Protein AF-A0AAD6HZ28-F1 (afdb_monomer_lite)

pLDDT: mean 77.99, std 14.93, range [34.12, 95.69]

Sequence (157 aa):
MDLLEQAVGRDGRVLALKASTPAREWACSLNASRSLVHASLIARYLERMNISAEPAIHVPRALFSAAMIYLCVAQYAPNKVINMEAFASPELKLLGEGAAYGACFPEHAQSSEDSMVTDIDQLYGMVDLLQRGGRWGISQAFAGVLSSALEEGKGGI

Organism: Penicillium canescens (NCBI:txid5083)

Foldseek 3Di:
DVLLCQLLAVPHDVSVVVSLVVLLVCLQDLVLLLLQLQLLVLLLVLVPDDLPDQDPLVSLVSLLSSLSSLLSNCLRPQQHDRDPVSCVDPVNVVVPSPVSVCSSPVPPPPDPDRPRPRPVVSSVSSLVSLVSNVVNPCSVVSSVSSVVSVVVSVVPD

Radius of gyration: 15.64 Å; chains: 1; bounding box: 41×38×38 Å

Secondary structure (DSSP, 8-state):
-HHHHHHHTTT-HHHHHHHHHHHHHHHHSHHHHHHHHHHHHHHHHHHTS-TT----THHHHHHHHHHHHHHHHHHH-TT----GGGGG-HHHHTT-TTTHHHHH-SSTTS-TT------HHHHHHHHHHHHHTTTSTHHHHHHHHHHHHHHHHHTT-

Structure (mmCIF, N/CA/C/O backbone):
data_AF-A0AAD6HZ28-F1
#
_entry.id   AF-A0AAD6HZ28-F1
#
loop_
_atom_site.group_PDB
_atom_site.id
_atom_site.type_symbol
_atom_site.label_atom_id
_atom_site.label_alt_id
_atom_site.label_comp_id
_atom_site.label_asym_id
_atom_site.label_entity_id
_atom_site.label_seq_id
_atom_site.pdbx_PDB_ins_code
_atom_site.Cartn_x
_atom_site.Cartn_y
_atom_site.Cartn_z
_atom_site.occupancy
_atom_site.B_iso_or_equiv
_atom_site.auth_seq_id
_atom_site.auth_comp_id
_atom_site.auth_asym_id
_atom_site.auth_atom_id
_atom_site.pdbx_PDB_model_num
ATOM 1 N N . MET A 1 1 ? -3.037 2.209 -8.232 1.00 87.12 1 MET A N 1
ATOM 2 C CA . MET A 1 1 ? -3.401 0.869 -7.734 1.00 87.12 1 MET A CA 1
ATOM 3 C C . MET A 1 1 ? -3.330 -0.150 -8.852 1.00 87.12 1 MET A C 1
ATOM 5 O O . MET A 1 1 ? -2.536 -1.061 -8.715 1.00 87.12 1 MET A O 1
ATOM 9 N N . ASP A 1 2 ? -4.001 0.068 -9.983 1.00 92.25 2 ASP A N 1
ATOM 10 C CA . ASP A 1 2 ? -4.018 -0.868 -11.125 1.00 92.25 2 ASP A CA 1
ATOM 11 C C . ASP A 1 2 ? -2.628 -1.350 -11.570 1.00 92.25 2 ASP A C 1
ATOM 13 O O . ASP A 1 2 ? -2.410 -2.546 -11.728 1.00 92.25 2 ASP A O 1
ATOM 17 N N . LEU A 1 3 ? -1.654 -0.436 -11.681 1.00 92.44 3 LEU A N 1
ATOM 18 C CA . LEU A 1 3 ? -0.261 -0.780 -11.995 1.00 92.44 3 LEU A CA 1
ATOM 19 C C . LEU A 1 3 ? 0.339 -1.796 -11.007 1.00 92.44 3 LEU A C 1
ATOM 21 O O . LEU A 1 3 ? 1.035 -2.717 -11.419 1.00 92.44 3 LEU A O 1
ATOM 25 N N . LEU A 1 4 ? 0.082 -1.610 -9.712 1.00 91.50 4 LEU A N 1
ATOM 26 C CA . LEU A 1 4 ? 0.627 -2.434 -8.632 1.00 91.50 4 LEU A CA 1
ATOM 27 C C . LEU A 1 4 ? -0.039 -3.807 -8.602 1.00 91.50 4 LEU A C 1
ATOM 29 O O . LEU A 1 4 ? 0.637 -4.824 -8.527 1.00 91.50 4 LEU A O 1
ATOM 33 N N . GLU A 1 5 ? -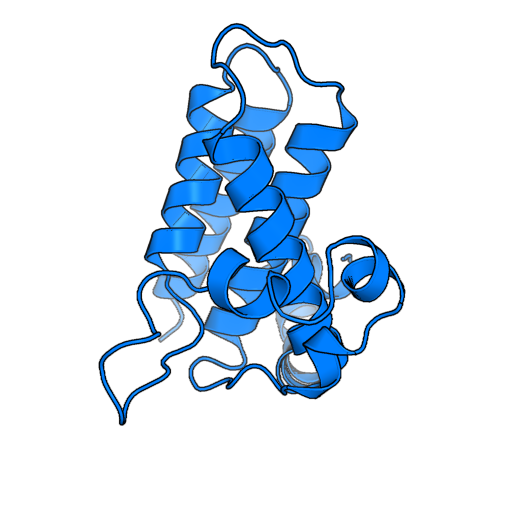1.364 -3.839 -8.732 1.00 90.88 5 GLU A N 1
ATOM 34 C CA . GLU A 1 5 ? -2.121 -5.088 -8.820 1.00 90.88 5 GLU A CA 1
ATOM 35 C C . GLU A 1 5 ? -1.711 -5.906 -10.050 1.00 90.88 5 GLU A C 1
ATOM 37 O O . GLU A 1 5 ? -1.513 -7.118 -9.960 1.00 90.88 5 GLU A O 1
ATOM 42 N N . GLN A 1 6 ? -1.515 -5.241 -11.193 1.00 92.19 6 GLN A N 1
ATOM 43 C CA . GLN A 1 6 ? -1.018 -5.886 -12.401 1.00 92.19 6 GLN A CA 1
ATOM 44 C C . GLN A 1 6 ? 0.407 -6.420 -12.200 1.00 92.19 6 GLN A C 1
ATOM 46 O O . GLN A 1 6 ? 0.676 -7.558 -12.574 1.00 92.19 6 GLN A O 1
ATOM 51 N N . ALA A 1 7 ? 1.302 -5.639 -11.584 1.00 90.25 7 ALA A N 1
ATOM 5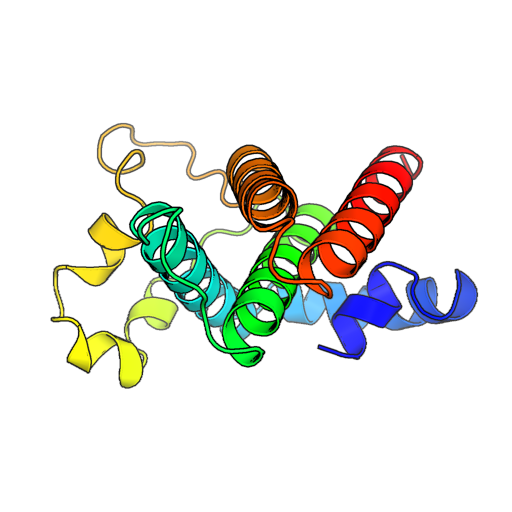2 C CA . ALA A 1 7 ? 2.685 -6.039 -11.303 1.00 90.25 7 ALA A CA 1
ATOM 53 C C . ALA A 1 7 ? 2.791 -7.237 -10.348 1.00 90.25 7 ALA A C 1
ATOM 55 O O . ALA A 1 7 ? 3.751 -7.998 -10.435 1.00 90.25 7 ALA A O 1
ATOM 56 N N . VAL A 1 8 ? 1.803 -7.414 -9.472 1.00 86.62 8 VAL A N 1
ATOM 57 C CA . VAL A 1 8 ? 1.709 -8.539 -8.533 1.00 86.62 8 VAL A CA 1
ATOM 58 C C . VAL A 1 8 ? 1.061 -9.780 -9.161 1.00 86.62 8 VAL A C 1
ATOM 60 O O . VAL A 1 8 ? 1.174 -10.862 -8.603 1.00 86.62 8 VAL A O 1
ATOM 63 N N . GLY A 1 9 ? 0.446 -9.665 -10.344 1.00 86.38 9 GLY A N 1
ATOM 64 C CA . GLY A 1 9 ? -0.044 -10.827 -11.096 1.00 86.38 9 GLY A CA 1
ATOM 65 C C . GLY A 1 9 ? -1.546 -10.874 -11.358 1.00 86.38 9 GLY A C 1
ATOM 66 O O . GLY A 1 9 ? -1.999 -11.842 -11.967 1.00 86.38 9 GLY A O 1
ATOM 67 N N . ARG A 1 10 ? -2.320 -9.838 -10.992 1.00 88.56 10 ARG A N 1
ATOM 68 C CA . ARG A 1 10 ? -3.791 -9.814 -11.158 1.00 88.56 10 ARG A CA 1
ATOM 69 C C . ARG A 1 10 ? -4.254 -10.199 -12.567 1.00 88.56 10 ARG A C 1
ATOM 71 O O . ARG A 1 10 ? -5.212 -10.950 -12.715 1.00 88.56 10 ARG A O 1
ATOM 78 N N . ASP A 1 11 ? -3.566 -9.700 -13.592 1.00 90.06 11 ASP A N 1
ATOM 79 C CA . ASP A 1 11 ? -3.918 -9.923 -15.002 1.00 90.06 11 ASP A CA 1
ATOM 80 C C . ASP A 1 11 ? -3.033 -10.991 -15.681 1.00 90.06 11 ASP A C 1
ATOM 82 O O . ASP A 1 11 ? -2.939 -11.074 -16.909 1.00 90.06 11 ASP A O 1
ATOM 86 N N . GLY A 1 12 ? -2.351 -11.813 -14.880 1.00 88.62 12 GLY A N 1
ATOM 87 C CA . GLY A 1 12 ? -1.470 -12.882 -15.333 1.00 88.62 12 GLY A CA 1
ATOM 88 C C . GLY A 1 12 ? -0.030 -12.449 -15.631 1.00 88.62 12 GLY A C 1
ATOM 89 O O . GLY A 1 12 ? 0.315 -11.270 -15.759 1.00 88.62 12 GLY A O 1
ATOM 90 N N . ARG A 1 13 ? 0.846 -13.452 -15.780 1.00 88.25 13 ARG A N 1
ATOM 91 C CA . ARG A 1 13 ? 2.311 -13.285 -15.817 1.00 88.25 13 ARG A CA 1
ATOM 92 C C . ARG A 1 13 ? 2.818 -12.345 -16.914 1.00 88.25 13 ARG A C 1
ATOM 94 O O . ARG A 1 13 ? 3.752 -11.584 -16.685 1.00 88.25 13 ARG A O 1
ATOM 101 N N . VAL A 1 14 ? 2.223 -12.380 -18.107 1.00 90.62 14 VAL A N 1
ATOM 102 C CA . VAL A 1 14 ? 2.659 -11.536 -19.238 1.00 90.62 14 VAL A CA 1
ATOM 103 C C . VAL A 1 14 ? 2.463 -10.053 -18.924 1.00 90.62 14 VAL A C 1
ATOM 105 O O . VAL A 1 14 ? 3.334 -9.235 -19.220 1.00 90.62 14 VAL A O 1
ATOM 108 N N . LEU A 1 15 ? 1.327 -9.702 -18.322 1.00 90.44 15 LEU A N 1
ATOM 109 C CA . LEU A 1 15 ? 1.018 -8.325 -17.952 1.00 90.44 15 LEU A CA 1
ATOM 110 C C . LEU A 1 15 ? 1.789 -7.889 -16.703 1.00 90.44 15 LEU A C 1
ATOM 112 O O . LEU A 1 15 ? 2.231 -6.740 -16.661 1.00 90.44 15 LEU A O 1
ATOM 116 N N . ALA A 1 16 ? 2.046 -8.803 -15.766 1.00 89.50 16 ALA A N 1
ATOM 117 C CA . ALA A 1 16 ? 2.922 -8.557 -14.622 1.00 89.50 16 ALA A CA 1
ATOM 118 C C . ALA A 1 16 ? 4.355 -8.214 -15.049 1.00 89.50 16 ALA A C 1
ATOM 120 O O . ALA A 1 16 ? 4.907 -7.205 -14.617 1.00 89.50 16 ALA A O 1
ATOM 121 N N . LEU A 1 17 ? 4.932 -8.973 -15.989 1.00 90.56 17 LEU A N 1
ATOM 122 C CA . LEU A 1 17 ? 6.269 -8.688 -16.519 1.00 90.56 17 LEU A CA 1
ATOM 123 C C . LEU A 1 17 ? 6.334 -7.314 -17.196 1.00 90.56 17 LEU A C 1
ATOM 125 O O . LEU A 1 17 ? 7.292 -6.576 -16.979 1.00 90.56 17 LEU A O 1
ATOM 129 N N . LYS A 1 18 ? 5.300 -6.926 -17.952 1.00 92.94 18 LYS A N 1
ATOM 130 C CA . LYS A 1 18 ? 5.212 -5.579 -18.544 1.00 92.94 18 LYS A CA 1
ATOM 131 C C . LYS A 1 18 ? 5.078 -4.474 -17.492 1.00 92.94 18 LYS A C 1
ATOM 133 O O . LYS A 1 18 ? 5.602 -3.384 -17.695 1.00 92.94 18 LYS A O 1
ATOM 138 N N . ALA A 1 19 ? 4.383 -4.746 -16.389 1.00 92.31 19 ALA A N 1
ATOM 139 C CA . ALA A 1 19 ? 4.197 -3.803 -15.291 1.00 92.31 19 ALA A CA 1
ATOM 140 C C . ALA A 1 19 ? 5.406 -3.727 -14.339 1.00 92.31 19 ALA A C 1
ATOM 142 O O . ALA A 1 19 ? 5.515 -2.766 -13.584 1.00 92.31 19 ALA A O 1
ATOM 143 N N . SER A 1 20 ? 6.331 -4.690 -14.390 1.00 91.94 20 SER A N 1
ATOM 144 C CA . SER A 1 20 ? 7.456 -4.788 -13.449 1.00 91.94 20 SER A CA 1
ATOM 145 C C . SER A 1 20 ? 8.391 -3.571 -13.470 1.00 91.94 20 SER A C 1
ATOM 147 O O . SER A 1 20 ? 8.711 -3.022 -12.417 1.00 91.94 20 SER A O 1
ATOM 149 N N . THR A 1 21 ? 8.797 -3.099 -14.653 1.00 93.88 21 THR A N 1
ATOM 150 C CA . THR A 1 21 ? 9.648 -1.907 -14.804 1.00 93.88 21 THR A CA 1
ATOM 151 C C . THR A 1 21 ? 8.975 -0.645 -14.254 1.00 93.88 21 THR A C 1
ATOM 153 O O . THR A 1 21 ? 9.548 -0.036 -13.349 1.00 93.88 21 THR A O 1
ATOM 156 N N . PRO A 1 22 ? 7.756 -0.264 -14.691 1.00 95.50 22 PRO A N 1
ATOM 157 C CA . PRO A 1 22 ? 7.085 0.911 -14.137 1.00 95.50 22 PRO A CA 1
ATOM 158 C C . PRO A 1 22 ? 6.739 0.763 -12.646 1.00 95.50 22 PRO A C 1
ATOM 160 O O . PRO A 1 22 ? 6.784 1.748 -11.909 1.00 95.50 22 PRO A O 1
ATOM 163 N N . ALA A 1 23 ? 6.439 -0.448 -12.161 1.00 93.75 23 ALA A N 1
ATOM 164 C CA . ALA A 1 23 ? 6.229 -0.694 -10.733 1.00 93.75 23 ALA A CA 1
ATOM 165 C C . ALA A 1 23 ? 7.510 -0.474 -9.920 1.00 93.75 23 ALA A C 1
ATOM 167 O O . ALA A 1 23 ? 7.449 0.122 -8.846 1.00 93.75 23 ALA A O 1
ATOM 168 N N . ARG A 1 24 ? 8.675 -0.872 -10.445 1.00 94.38 24 ARG A N 1
ATOM 169 C CA . ARG A 1 24 ? 9.978 -0.602 -9.826 1.00 94.38 24 ARG A CA 1
ATOM 170 C C . ARG A 1 24 ? 10.324 0.880 -9.809 1.00 94.38 24 ARG A C 1
ATOM 172 O O . ARG A 1 24 ? 10.743 1.390 -8.775 1.00 94.38 24 ARG A O 1
ATOM 179 N N . GLU A 1 25 ? 10.108 1.586 -10.914 1.00 95.56 25 GLU A N 1
ATOM 180 C CA . GLU A 1 25 ? 10.301 3.041 -10.972 1.00 95.56 25 GLU A CA 1
ATOM 181 C C . GLU A 1 25 ? 9.414 3.763 -9.952 1.00 95.56 25 GLU A C 1
ATOM 183 O O . GLU A 1 25 ? 9.891 4.610 -9.190 1.00 95.56 25 GLU A O 1
ATOM 188 N N . TRP A 1 26 ? 8.136 3.377 -9.869 1.00 95.69 26 TRP A N 1
ATOM 189 C CA . TRP A 1 26 ? 7.236 3.881 -8.839 1.00 95.69 26 TRP A CA 1
ATOM 190 C C . TRP A 1 26 ? 7.744 3.539 -7.438 1.00 95.69 26 TRP A C 1
ATOM 192 O O . TRP A 1 26 ? 7.819 4.439 -6.599 1.00 95.69 26 TRP A O 1
ATOM 202 N N . ALA A 1 27 ? 8.136 2.287 -7.188 1.00 92.75 27 ALA A N 1
ATOM 203 C CA . ALA A 1 27 ? 8.597 1.823 -5.883 1.00 92.75 27 ALA A CA 1
ATOM 204 C C . ALA A 1 27 ? 9.830 2.599 -5.414 1.00 92.75 27 ALA A C 1
ATOM 206 O O . ALA A 1 27 ? 9.938 2.889 -4.229 1.00 92.75 27 ALA A O 1
ATOM 207 N N . CYS A 1 28 ? 10.708 3.043 -6.315 1.00 91.38 28 CYS A N 1
ATOM 208 C CA . CYS A 1 28 ? 11.860 3.888 -5.984 1.00 91.38 28 CYS A CA 1
ATOM 209 C C . CYS A 1 28 ? 11.518 5.384 -5.810 1.00 91.38 28 CYS A C 1
ATOM 211 O O . CYS A 1 28 ? 12.320 6.139 -5.267 1.00 91.38 28 CYS A O 1
ATOM 213 N N . SER A 1 29 ? 10.326 5.832 -6.206 1.00 93.38 29 SER A N 1
ATOM 214 C CA . SER A 1 29 ? 9.953 7.254 -6.228 1.00 93.38 29 SER A CA 1
ATOM 215 C C . SER A 1 29 ? 9.597 7.849 -4.855 1.00 93.38 29 SER A C 1
ATOM 217 O O . SER A 1 29 ? 9.289 7.140 -3.889 1.00 93.38 29 SER A O 1
ATOM 219 N N . LEU A 1 30 ? 9.539 9.186 -4.790 1.00 91.12 30 LEU A N 1
ATOM 220 C CA . LEU A 1 30 ? 8.986 9.926 -3.647 1.00 91.12 30 LEU A CA 1
ATOM 221 C C . LEU A 1 30 ? 7.502 9.601 -3.402 1.00 91.12 30 LEU A C 1
ATOM 223 O 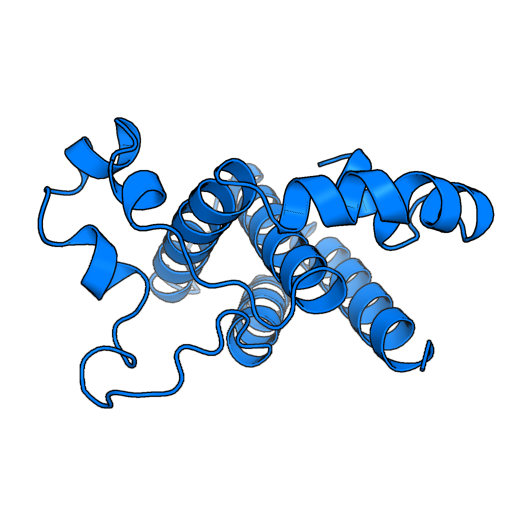O . LEU A 1 30 ? 7.057 9.556 -2.256 1.00 91.12 30 LEU A O 1
ATOM 227 N N . ASN A 1 31 ? 6.733 9.328 -4.458 1.00 91.38 31 ASN A N 1
ATOM 228 C CA . ASN A 1 31 ? 5.317 8.984 -4.327 1.00 91.38 31 ASN A CA 1
ATOM 229 C C . ASN A 1 31 ? 5.117 7.643 -3.615 1.00 91.38 31 ASN A C 1
ATOM 231 O O . ASN A 1 31 ? 4.177 7.519 -2.833 1.00 91.38 31 ASN A O 1
ATOM 235 N N . ALA A 1 32 ? 6.011 6.670 -3.809 1.00 90.88 32 ALA A N 1
ATOM 236 C CA . ALA A 1 32 ? 5.991 5.446 -3.009 1.00 90.88 32 ALA A CA 1
ATOM 237 C C . ALA A 1 32 ? 6.296 5.730 -1.532 1.00 90.88 32 ALA A C 1
ATOM 239 O O . ALA A 1 32 ? 5.619 5.189 -0.667 1.00 90.88 32 ALA A O 1
ATOM 240 N N . SER A 1 33 ? 7.236 6.632 -1.225 1.00 89.19 33 SER A N 1
ATOM 241 C CA . SER A 1 33 ? 7.516 7.037 0.163 1.00 89.19 33 SER A CA 1
ATOM 242 C C . SER A 1 33 ? 6.295 7.687 0.826 1.00 89.19 33 SER A C 1
ATOM 244 O O . SER A 1 33 ? 5.935 7.318 1.937 1.00 89.19 33 SER A O 1
ATOM 246 N N . ARG A 1 34 ? 5.598 8.591 0.122 1.00 89.81 34 ARG A N 1
ATOM 247 C CA . ARG A 1 34 ? 4.324 9.174 0.591 1.00 89.81 34 ARG A CA 1
ATOM 248 C C . ARG A 1 34 ? 3.257 8.102 0.806 1.00 89.81 34 ARG A C 1
ATOM 250 O O . ARG A 1 34 ? 2.597 8.080 1.838 1.00 89.81 34 ARG A O 1
ATOM 257 N N . SER A 1 35 ? 3.123 7.188 -0.153 1.00 91.25 35 SER A N 1
ATOM 258 C CA . SER A 1 35 ? 2.149 6.093 -0.094 1.00 91.25 35 SER A CA 1
ATOM 259 C C . SER A 1 35 ? 2.397 5.177 1.105 1.00 91.25 35 SER A C 1
ATOM 261 O O . SER A 1 35 ? 1.439 4.787 1.764 1.00 91.25 35 SER A O 1
ATOM 263 N N . LEU A 1 36 ? 3.663 4.884 1.425 1.00 88.94 36 LEU A N 1
ATOM 264 C CA . LEU A 1 36 ? 4.041 4.124 2.618 1.00 88.94 36 LEU A CA 1
ATOM 265 C C . LEU A 1 36 ? 3.640 4.848 3.897 1.00 88.94 36 LEU A C 1
ATOM 267 O O . LEU A 1 36 ? 2.993 4.236 4.732 1.00 88.94 36 LEU A O 1
ATOM 271 N N . VAL A 1 37 ? 3.933 6.148 4.024 1.00 87.25 37 VAL A N 1
ATOM 272 C CA . VAL A 1 37 ? 3.519 6.941 5.197 1.00 87.25 37 VAL A CA 1
ATOM 273 C C . VAL A 1 37 ? 2.001 6.861 5.400 1.00 87.25 37 VAL A C 1
ATOM 275 O O . VAL A 1 37 ? 1.537 6.565 6.499 1.00 87.25 37 VAL A O 1
ATOM 278 N N . HIS A 1 38 ? 1.208 7.045 4.340 1.00 89.44 38 HIS A N 1
ATOM 279 C CA . HIS A 1 38 ? -0.248 6.897 4.432 1.00 89.44 38 HIS A CA 1
ATOM 280 C C . HIS A 1 38 ? -0.676 5.468 4.787 1.00 89.44 38 HIS A C 1
ATOM 282 O O . HIS A 1 38 ? -1.569 5.289 5.615 1.00 89.44 38 HIS A O 1
ATOM 288 N N . ALA A 1 39 ? -0.042 4.456 4.194 1.00 90.06 39 ALA A N 1
ATOM 289 C CA . ALA A 1 39 ? -0.316 3.054 4.479 1.00 90.06 39 ALA A CA 1
ATOM 290 C C . ALA A 1 39 ? -0.036 2.705 5.953 1.00 90.06 39 ALA A C 1
ATOM 292 O O . ALA A 1 39 ? -0.881 2.077 6.591 1.00 90.06 39 ALA A O 1
ATOM 293 N N . SER A 1 40 ? 1.076 3.184 6.525 1.00 86.12 40 SER A N 1
ATOM 294 C CA . SER A 1 40 ? 1.409 3.007 7.946 1.00 86.12 40 SER A CA 1
ATOM 295 C C . SER A 1 40 ? 0.370 3.664 8.857 1.00 86.12 40 SER A C 1
ATOM 297 O O . SER A 1 40 ? -0.055 3.075 9.848 1.00 86.12 40 SER A O 1
ATOM 299 N N . LEU A 1 41 ? -0.095 4.869 8.510 1.00 85.12 41 LEU A N 1
ATOM 300 C CA . LEU A 1 41 ? -1.135 5.563 9.277 1.00 85.12 41 LEU A CA 1
ATOM 301 C C . LEU A 1 41 ? -2.480 4.825 9.235 1.00 85.12 41 LEU A C 1
ATOM 303 O O . LEU A 1 41 ? -3.158 4.749 10.261 1.00 85.12 41 LEU A O 1
ATOM 307 N N . ILE A 1 42 ? -2.857 4.268 8.077 1.00 88.00 42 ILE A N 1
ATOM 308 C CA . ILE A 1 42 ? -4.072 3.454 7.921 1.00 88.00 42 ILE A CA 1
ATOM 309 C C . ILE A 1 42 ? -3.981 2.193 8.780 1.00 88.00 42 ILE A C 1
ATOM 311 O O . ILE A 1 42 ? -4.911 1.916 9.539 1.00 88.00 42 ILE A O 1
ATOM 315 N N . ALA A 1 43 ? -2.871 1.456 8.685 1.00 85.81 43 ALA A N 1
ATOM 316 C CA . ALA A 1 43 ? -2.656 0.247 9.474 1.00 85.81 43 ALA A CA 1
ATOM 317 C C . ALA A 1 43 ? -2.762 0.557 10.973 1.00 85.81 43 ALA A C 1
ATOM 319 O O . ALA A 1 43 ? -3.596 -0.022 11.664 1.00 85.81 43 ALA A O 1
ATOM 320 N N . ARG A 1 44 ? -2.053 1.587 11.447 1.00 83.31 44 ARG A N 1
ATOM 321 C CA . ARG A 1 44 ? -2.075 2.003 12.854 1.00 83.31 44 ARG A CA 1
ATOM 322 C C . ARG A 1 44 ? -3.447 2.459 13.344 1.00 83.31 44 ARG A C 1
ATOM 324 O O . ARG A 1 44 ? -3.811 2.222 14.496 1.00 83.31 44 ARG A O 1
ATOM 331 N N . TYR A 1 45 ? -4.206 3.169 12.510 1.00 84.06 45 TYR A N 1
ATOM 332 C CA . TYR A 1 45 ? -5.576 3.553 12.851 1.00 84.06 45 TYR A CA 1
ATOM 333 C C . TYR A 1 45 ? -6.444 2.312 13.090 1.00 84.06 45 TYR A C 1
ATOM 335 O O . TYR A 1 45 ? -7.222 2.282 14.043 1.00 84.06 45 TYR A O 1
ATOM 343 N N . LEU A 1 46 ? -6.269 1.276 12.266 1.00 82.81 46 LEU A N 1
ATOM 344 C CA . LEU A 1 46 ? -7.049 0.045 12.347 1.00 82.81 46 LEU A CA 1
ATOM 345 C C . LEU A 1 46 ? -6.595 -0.899 13.453 1.00 82.81 46 LEU A C 1
ATOM 347 O O . LEU A 1 46 ? -7.447 -1.493 14.104 1.00 82.81 46 LEU A O 1
ATOM 351 N N . GLU A 1 47 ? -5.299 -0.963 13.748 1.00 83.69 47 GLU A N 1
ATOM 352 C CA . GLU A 1 47 ? -4.768 -1.663 14.927 1.00 83.69 47 GLU A CA 1
ATOM 353 C C . GLU A 1 47 ? -5.390 -1.148 16.232 1.00 83.69 47 GLU A C 1
ATOM 355 O O . GLU A 1 47 ? -5.574 -1.901 17.187 1.00 83.69 47 GLU A O 1
ATOM 360 N N . ARG A 1 48 ? -5.737 0.144 16.276 1.00 82.94 48 ARG A N 1
ATOM 361 C CA . ARG A 1 48 ? -6.362 0.801 17.435 1.00 82.94 48 ARG A CA 1
ATOM 362 C C . ARG A 1 48 ? -7.888 0.789 17.396 1.00 82.94 48 ARG A C 1
ATOM 364 O O . ARG A 1 48 ? -8.519 1.266 18.340 1.00 82.94 48 ARG A O 1
ATOM 371 N N . MET A 1 49 ? -8.493 0.300 16.317 1.00 80.25 49 MET A N 1
ATOM 372 C CA . MET A 1 49 ? -9.942 0.226 16.202 1.00 80.25 49 MET A CA 1
ATOM 373 C C . MET A 1 49 ? -10.472 -0.919 17.071 1.00 80.25 49 MET A C 1
ATOM 375 O O . MET A 1 49 ? -9.927 -2.021 17.093 1.00 80.25 49 MET A O 1
ATOM 379 N N . ASN A 1 50 ? -11.567 -0.668 17.791 1.00 73.19 50 ASN A N 1
ATOM 380 C CA . ASN A 1 50 ? -12.217 -1.707 18.584 1.00 73.19 50 ASN A CA 1
ATOM 381 C C . ASN A 1 50 ? -12.691 -2.851 17.679 1.00 73.19 50 ASN A C 1
ATOM 383 O O . ASN A 1 50 ? -13.374 -2.613 16.688 1.00 73.19 50 ASN A O 1
ATOM 387 N N . ILE A 1 51 ? -12.423 -4.094 18.083 1.00 65.50 51 ILE A N 1
ATOM 388 C CA . ILE A 1 51 ? -12.834 -5.310 17.353 1.00 65.50 51 ILE A CA 1
ATOM 389 C C . ILE A 1 51 ? -14.366 -5.389 17.185 1.00 65.50 51 ILE A C 1
ATOM 391 O O . ILE A 1 51 ? -14.867 -6.015 16.254 1.00 65.50 51 ILE A O 1
ATOM 395 N N . SER A 1 52 ? -15.124 -4.750 18.081 1.00 67.62 52 SER A N 1
ATOM 396 C CA . SER A 1 52 ? -16.587 -4.668 18.022 1.00 67.62 52 SER A CA 1
ATOM 397 C C . SER A 1 52 ? -17.121 -3.579 17.087 1.00 67.62 52 SER A C 1
ATOM 399 O O . SER A 1 52 ? -18.326 -3.552 16.839 1.00 67.62 52 SER A O 1
ATOM 401 N N . ALA A 1 53 ? -16.270 -2.679 16.587 1.00 70.56 53 ALA A N 1
ATOM 402 C CA . ALA A 1 53 ? -16.684 -1.666 15.631 1.00 70.56 53 ALA A CA 1
ATOM 403 C C . ALA A 1 53 ? -16.887 -2.313 14.257 1.00 70.56 53 ALA A C 1
ATOM 405 O O . ALA A 1 53 ? -16.029 -3.045 13.765 1.00 70.56 53 ALA A O 1
ATOM 406 N N . GLU A 1 54 ? -18.025 -2.036 13.629 1.00 70.94 54 GLU A N 1
ATOM 407 C CA . GLU A 1 54 ? -18.242 -2.346 12.221 1.00 70.94 54 GLU A CA 1
ATOM 408 C C . GLU A 1 54 ? -17.768 -1.140 11.401 1.00 70.94 54 GLU A C 1
ATOM 410 O O . GLU A 1 54 ? -18.396 -0.078 11.444 1.00 70.94 54 GLU A O 1
ATOM 415 N N . PRO A 1 55 ? -16.623 -1.234 10.711 1.00 73.25 55 PRO A N 1
ATOM 416 C CA . PRO A 1 55 ? -16.117 -0.142 9.929 1.00 73.25 55 PRO A CA 1
ATOM 417 C C . PRO A 1 55 ? -16.890 -0.063 8.619 1.00 73.25 55 PRO A C 1
ATOM 419 O O . PRO A 1 55 ? -17.369 -1.054 8.065 1.00 73.25 55 PRO A O 1
ATOM 422 N N . ALA A 1 56 ? -16.968 1.143 8.078 1.00 81.25 56 ALA A N 1
ATOM 423 C CA . ALA A 1 56 ? -17.548 1.344 6.767 1.00 81.25 56 ALA A CA 1
ATOM 424 C C . ALA A 1 56 ? -16.762 0.579 5.683 1.00 81.25 56 ALA A C 1
ATOM 426 O O . ALA A 1 56 ? -15.552 0.388 5.781 1.00 81.25 56 ALA A O 1
ATOM 427 N N . ILE A 1 57 ? -17.438 0.214 4.590 1.00 77.38 57 ILE A N 1
ATOM 428 C CA . ILE A 1 57 ? -16.887 -0.599 3.487 1.00 77.38 57 ILE A CA 1
ATOM 429 C C . ILE A 1 57 ? -15.569 -0.071 2.887 1.00 77.38 57 ILE A C 1
ATOM 431 O O . ILE A 1 57 ? -14.769 -0.833 2.345 1.00 77.38 57 ILE A O 1
ATOM 435 N N . HIS A 1 58 ? -15.317 1.237 2.980 1.00 83.88 58 HIS A N 1
ATOM 436 C CA . HIS A 1 58 ? -14.086 1.846 2.479 1.00 83.88 58 HIS A CA 1
ATOM 437 C C . HIS A 1 58 ? -12.857 1.510 3.334 1.00 83.88 58 HIS A C 1
ATOM 439 O O . HIS A 1 58 ? -11.736 1.617 2.846 1.00 83.88 58 HIS A O 1
ATOM 445 N N . VAL A 1 59 ? -13.047 1.077 4.579 1.00 85.31 59 VAL A N 1
ATOM 446 C CA . VAL A 1 59 ? -11.965 0.806 5.526 1.00 85.31 59 VAL A CA 1
ATOM 447 C C . VAL A 1 59 ? -11.184 -0.468 5.165 1.00 85.31 59 VAL A C 1
ATOM 449 O O . VAL A 1 59 ? -9.974 -0.351 4.965 1.00 85.31 59 VAL A O 1
ATOM 452 N N . PRO A 1 60 ? -11.807 -1.651 4.959 1.00 83.00 60 PRO A N 1
ATOM 453 C CA . PRO A 1 60 ? -11.088 -2.818 4.439 1.00 83.00 60 PRO A CA 1
ATOM 454 C C . PRO A 1 60 ? -10.393 -2.553 3.102 1.00 83.00 60 PRO A C 1
ATOM 456 O O . PRO A 1 60 ? -9.292 -3.039 2.863 1.00 83.00 60 PRO A O 1
ATOM 459 N N . ARG A 1 61 ? -11.010 -1.741 2.233 1.00 87.69 61 ARG A N 1
ATOM 460 C CA . ARG A 1 61 ? -10.431 -1.367 0.936 1.00 87.69 61 ARG A CA 1
ATOM 461 C C . ARG A 1 61 ? -9.186 -0.487 1.089 1.00 87.69 61 ARG A C 1
ATOM 463 O O . ARG A 1 61 ? -8.220 -0.656 0.343 1.00 87.69 61 ARG A O 1
ATOM 470 N N . ALA A 1 62 ? -9.198 0.443 2.042 1.00 90.31 62 ALA A N 1
ATOM 471 C CA . ALA A 1 62 ? -8.039 1.267 2.366 1.00 90.31 62 ALA A CA 1
ATOM 472 C C . ALA A 1 62 ? -6.894 0.410 2.924 1.00 90.31 62 ALA A C 1
ATOM 474 O O . ALA A 1 62 ? -5.756 0.567 2.487 1.00 90.31 62 ALA A O 1
ATOM 475 N N . LEU A 1 63 ? -7.203 -0.545 3.808 1.00 89.75 63 LEU A N 1
ATOM 476 C CA . LEU A 1 63 ? -6.218 -1.478 4.359 1.00 89.75 63 LEU A CA 1
ATOM 477 C C . LEU A 1 63 ? -5.636 -2.414 3.291 1.00 89.75 63 LEU A C 1
ATOM 479 O O . LEU A 1 63 ? -4.426 -2.601 3.237 1.00 89.75 63 LEU A O 1
ATOM 483 N N . PHE A 1 64 ? -6.467 -2.940 2.389 1.00 90.25 64 PHE A N 1
ATOM 484 C CA . PHE A 1 64 ? -5.992 -3.717 1.241 1.00 90.25 64 PHE A CA 1
ATOM 485 C C . PHE A 1 64 ? -5.029 -2.905 0.367 1.00 90.25 64 PHE A C 1
ATOM 487 O O . PHE A 1 64 ? -3.963 -3.387 -0.010 1.00 90.25 64 PHE A O 1
ATOM 494 N N . SER A 1 65 ? -5.369 -1.643 0.091 1.00 92.50 65 SER A N 1
ATOM 495 C CA . SER A 1 65 ? -4.502 -0.755 -0.691 1.00 92.50 65 SER A CA 1
ATOM 496 C C . SER A 1 65 ? -3.176 -0.481 0.026 1.00 92.50 65 SER A C 1
ATOM 498 O O . SER A 1 65 ? -2.125 -0.492 -0.612 1.00 92.50 65 SER A O 1
ATOM 500 N N . ALA A 1 66 ? -3.215 -0.286 1.348 1.00 92.75 66 ALA A N 1
ATOM 501 C CA . ALA A 1 66 ? -2.032 -0.126 2.189 1.00 92.75 66 ALA A CA 1
ATOM 502 C C . ALA A 1 66 ? -1.123 -1.366 2.132 1.00 92.75 66 ALA A C 1
ATOM 504 O O . ALA A 1 66 ? 0.071 -1.241 1.864 1.00 92.75 66 ALA A O 1
ATOM 505 N N . ALA A 1 67 ? -1.693 -2.563 2.278 1.00 91.19 67 ALA A N 1
ATOM 506 C CA . ALA A 1 67 ? -0.960 -3.821 2.179 1.00 91.19 67 ALA A CA 1
ATOM 507 C C . ALA A 1 67 ? -0.328 -4.022 0.789 1.00 91.19 67 ALA A C 1
ATOM 509 O O . ALA A 1 67 ? 0.844 -4.378 0.686 1.00 91.19 67 ALA A O 1
ATOM 510 N N . MET A 1 68 ? -1.056 -3.711 -0.288 1.00 91.38 68 MET A N 1
ATOM 511 C CA . MET A 1 68 ? -0.535 -3.773 -1.660 1.00 91.38 68 MET A CA 1
ATOM 512 C C . MET A 1 68 ? 0.649 -2.827 -1.896 1.00 91.38 68 MET A C 1
ATOM 514 O O . MET A 1 68 ? 1.601 -3.193 -2.587 1.00 91.38 68 MET A O 1
ATOM 518 N N . ILE A 1 69 ? 0.613 -1.621 -1.318 1.00 92.62 69 ILE A N 1
ATOM 519 C CA . ILE A 1 69 ? 1.732 -0.669 -1.368 1.00 92.62 69 ILE A CA 1
ATOM 520 C C . ILE A 1 69 ? 2.974 -1.279 -0.707 1.00 92.62 69 ILE A C 1
ATOM 522 O O . ILE A 1 69 ? 4.045 -1.259 -1.313 1.00 92.62 69 ILE A O 1
ATOM 526 N N . TYR A 1 70 ? 2.826 -1.848 0.493 1.00 89.81 70 TYR A N 1
ATOM 527 C CA . TYR A 1 70 ? 3.923 -2.510 1.206 1.00 89.81 70 TYR A CA 1
ATOM 528 C C . TYR A 1 70 ? 4.490 -3.687 0.416 1.00 89.81 70 TYR A C 1
ATOM 530 O O . TYR A 1 70 ? 5.701 -3.755 0.222 1.00 89.81 70 TYR A O 1
ATOM 538 N N . LEU A 1 71 ? 3.625 -4.563 -0.101 1.00 88.69 71 LEU A N 1
ATOM 539 C CA . LEU A 1 71 ? 4.030 -5.712 -0.908 1.00 88.69 71 LEU A CA 1
ATOM 540 C C . LEU A 1 71 ? 4.845 -5.284 -2.136 1.00 88.69 71 LEU A C 1
ATOM 542 O O . LEU A 1 71 ? 5.917 -5.827 -2.391 1.00 88.69 71 LEU A O 1
ATOM 546 N N . CYS A 1 72 ? 4.371 -4.283 -2.881 1.00 90.31 72 CYS A N 1
ATOM 547 C CA . CYS A 1 72 ? 5.065 -3.819 -4.081 1.00 90.31 72 CYS A CA 1
ATOM 548 C C . CYS A 1 72 ? 6.408 -3.164 -3.758 1.00 90.31 72 CYS A C 1
ATOM 550 O O . CYS A 1 72 ? 7.384 -3.382 -4.472 1.00 90.31 72 CYS A O 1
ATOM 552 N N . VAL A 1 73 ? 6.488 -2.368 -2.690 1.00 89.88 73 VAL A N 1
ATOM 553 C CA . VAL A 1 73 ? 7.777 -1.804 -2.277 1.00 89.88 73 VAL A CA 1
ATOM 554 C C . VAL A 1 73 ? 8.728 -2.918 -1.848 1.00 89.88 73 VAL A C 1
ATOM 556 O O . VAL A 1 73 ? 9.866 -2.913 -2.301 1.00 89.88 73 VAL A O 1
ATOM 559 N N . ALA A 1 74 ? 8.265 -3.900 -1.072 1.00 87.00 74 ALA A N 1
ATOM 560 C CA . ALA A 1 74 ? 9.107 -4.996 -0.595 1.00 87.00 74 ALA A CA 1
ATOM 561 C C . ALA A 1 74 ? 9.668 -5.814 -1.764 1.00 87.00 74 ALA A C 1
ATOM 563 O O . ALA A 1 74 ? 10.841 -6.178 -1.783 1.00 87.00 74 ALA A O 1
ATOM 564 N N . GLN A 1 75 ? 8.839 -6.046 -2.784 1.00 86.94 75 GLN A N 1
ATOM 565 C CA . GLN A 1 75 ? 9.216 -6.809 -3.966 1.00 86.94 75 GLN A CA 1
ATOM 566 C C . GLN A 1 75 ? 10.161 -6.043 -4.905 1.00 86.94 75 GLN A C 1
ATOM 568 O O . GLN A 1 75 ? 11.088 -6.628 -5.467 1.00 86.94 75 GLN A O 1
ATOM 573 N N . TYR A 1 76 ? 9.922 -4.748 -5.127 1.00 88.94 76 TYR A N 1
ATOM 574 C CA . TYR A 1 76 ? 10.612 -3.992 -6.179 1.00 88.94 76 TYR A CA 1
ATOM 575 C C . TYR A 1 76 ? 11.687 -3.023 -5.674 1.00 88.94 76 TYR A C 1
ATOM 577 O O . TYR A 1 76 ? 12.538 -2.616 -6.467 1.00 88.94 76 TYR A O 1
ATOM 585 N N . ALA A 1 77 ? 11.667 -2.663 -4.392 1.00 87.00 77 ALA A N 1
ATOM 586 C CA . ALA A 1 77 ? 12.614 -1.765 -3.739 1.00 87.00 77 ALA A CA 1
ATOM 587 C C . ALA A 1 77 ? 12.857 -2.193 -2.268 1.00 87.00 77 ALA A C 1
ATOM 589 O O . ALA A 1 77 ? 12.546 -1.430 -1.355 1.00 87.00 77 ALA A O 1
ATOM 590 N N . PRO A 1 78 ? 13.433 -3.387 -2.020 1.00 77.88 78 PRO A N 1
ATOM 591 C CA . PRO A 1 78 ? 13.597 -3.940 -0.666 1.00 77.88 78 PRO A CA 1
ATOM 592 C C . PRO A 1 78 ? 14.467 -3.069 0.254 1.00 77.88 78 PRO A C 1
ATOM 594 O O . PRO A 1 78 ? 14.249 -3.020 1.458 1.00 77.88 78 PRO A O 1
ATOM 597 N N . ASN A 1 79 ? 15.416 -2.324 -0.322 1.00 79.44 79 ASN A N 1
ATOM 598 C CA . ASN A 1 79 ? 16.292 -1.396 0.401 1.00 79.44 79 ASN A CA 1
ATOM 599 C C . ASN A 1 79 ? 15.786 0.053 0.326 1.00 79.44 79 ASN A C 1
ATOM 601 O O . ASN A 1 79 ? 16.581 0.996 0.367 1.00 79.44 79 ASN A O 1
ATOM 605 N N . LYS A 1 80 ? 14.484 0.264 0.095 1.00 81.19 80 LYS A N 1
ATOM 606 C CA . LYS A 1 80 ? 13.935 1.620 0.059 1.00 81.19 80 LYS A CA 1
ATOM 607 C C . LYS A 1 80 ? 14.177 2.269 1.417 1.00 81.19 80 LYS A C 1
ATOM 609 O O . LYS A 1 80 ? 14.010 1.643 2.448 1.00 81.19 80 LYS A O 1
ATOM 614 N N . VAL A 1 81 ? 14.523 3.547 1.413 1.00 80.75 81 VAL A N 1
ATOM 615 C CA . VAL A 1 81 ? 14.488 4.388 2.611 1.00 80.75 81 VAL A CA 1
ATOM 616 C C . VAL A 1 81 ? 13.387 5.415 2.395 1.00 80.75 81 VAL A C 1
ATOM 618 O O . VAL A 1 81 ? 13.266 5.990 1.305 1.00 80.75 81 VAL A O 1
ATOM 621 N N . ILE A 1 82 ? 12.535 5.623 3.400 1.00 82.31 82 ILE A N 1
ATOM 622 C CA . ILE A 1 82 ? 11.456 6.609 3.292 1.00 82.31 82 ILE A CA 1
ATOM 623 C C . ILE A 1 82 ? 12.091 7.990 3.232 1.00 82.31 82 ILE A C 1
ATOM 625 O O . ILE A 1 82 ? 12.731 8.452 4.172 1.00 82.31 82 ILE A O 1
ATOM 629 N N . ASN A 1 83 ? 11.891 8.655 2.101 1.00 83.25 83 ASN A N 1
ATOM 630 C CA . ASN A 1 83 ? 12.339 10.025 1.921 1.00 83.25 83 ASN A CA 1
ATOM 631 C C . ASN A 1 83 ? 11.608 10.937 2.923 1.00 83.25 83 ASN A C 1
ATOM 633 O O . ASN A 1 83 ? 10.378 10.921 2.978 1.00 83.25 83 ASN A O 1
ATOM 637 N N . MET A 1 84 ? 12.353 11.752 3.675 1.00 80.19 84 MET A N 1
ATOM 638 C CA . MET A 1 84 ? 11.802 12.689 4.662 1.00 80.19 84 MET A CA 1
ATOM 639 C C . MET A 1 84 ? 10.810 13.697 4.057 1.00 80.19 84 MET A C 1
ATOM 641 O O . MET A 1 84 ? 9.858 14.101 4.719 1.00 80.19 84 MET A O 1
ATOM 645 N N . GLU A 1 85 ? 10.949 14.045 2.776 1.00 84.06 85 GLU A N 1
ATOM 646 C CA . GLU A 1 85 ? 9.986 14.883 2.047 1.00 84.06 85 GLU A CA 1
ATOM 647 C C . GLU A 1 85 ? 8.593 14.243 1.939 1.00 84.06 85 GLU A C 1
ATOM 649 O O . GLU A 1 85 ? 7.607 14.938 1.681 1.00 84.06 85 GLU A O 1
ATOM 654 N N . ALA A 1 86 ? 8.475 12.928 2.156 1.00 83.56 86 ALA A N 1
ATOM 655 C CA . ALA A 1 86 ? 7.182 12.263 2.253 1.00 83.56 86 ALA A CA 1
ATOM 656 C C . ALA A 1 86 ? 6.353 12.796 3.427 1.00 83.56 86 ALA A C 1
ATOM 658 O O . ALA A 1 86 ? 5.133 12.855 3.321 1.00 83.56 86 ALA A O 1
ATOM 659 N N . PHE A 1 87 ? 7.011 13.245 4.501 1.00 80.00 87 PHE A N 1
ATOM 660 C CA . PHE A 1 87 ? 6.345 13.791 5.680 1.00 80.00 87 PHE A CA 1
ATOM 661 C C . PHE A 1 87 ? 5.892 15.249 5.501 1.00 80.00 87 PHE A C 1
ATOM 663 O O . PHE A 1 87 ? 5.084 15.749 6.278 1.00 80.00 87 PHE A O 1
ATOM 670 N N . ALA A 1 88 ? 6.357 15.936 4.452 1.00 80.44 88 ALA A N 1
ATOM 671 C CA . ALA A 1 88 ? 5.967 17.315 4.150 1.00 80.44 88 ALA A CA 1
ATOM 672 C C . ALA A 1 88 ? 4.590 17.433 3.461 1.00 80.44 88 ALA A C 1
ATOM 674 O O . ALA A 1 88 ? 4.165 18.539 3.109 1.00 80.44 88 ALA A O 1
ATOM 675 N N . SER A 1 89 ? 3.893 16.311 3.251 1.00 74.50 89 SER A N 1
ATOM 676 C CA . SER A 1 89 ? 2.555 16.262 2.654 1.00 74.50 89 SER A CA 1
ATOM 677 C C . SER A 1 89 ? 1.544 17.095 3.464 1.00 74.50 89 SER A C 1
ATOM 679 O O . SER A 1 89 ? 1.546 17.011 4.698 1.00 74.50 89 SER A O 1
ATOM 681 N N . PRO A 1 90 ? 0.676 17.895 2.815 1.00 75.19 90 PRO A N 1
ATOM 682 C CA . PRO A 1 90 ? -0.261 18.787 3.502 1.00 75.19 90 PRO A CA 1
ATOM 683 C C . PRO A 1 90 ? -1.219 18.052 4.449 1.00 75.19 90 PRO A C 1
ATOM 685 O O . PRO A 1 90 ? -1.571 18.587 5.497 1.00 75.19 90 PRO A O 1
ATOM 688 N N . GLU A 1 91 ? -1.578 16.810 4.137 1.00 72.62 91 GLU A N 1
ATOM 689 C CA . GLU A 1 91 ? -2.423 15.948 4.966 1.00 72.62 91 GLU A CA 1
ATOM 690 C C . GLU A 1 91 ? -1.759 15.623 6.312 1.00 72.62 91 GLU A C 1
ATOM 692 O O . GLU A 1 91 ? -2.432 15.498 7.331 1.00 72.62 91 GLU A O 1
ATOM 697 N N . LEU A 1 92 ? -0.429 15.525 6.332 1.00 74.38 92 LEU A N 1
ATOM 698 C CA . LEU A 1 92 ? 0.346 15.196 7.526 1.00 74.38 92 LEU A CA 1
ATOM 699 C C . LEU A 1 92 ? 0.614 16.415 8.407 1.00 74.38 92 LEU A C 1
ATOM 701 O O . LEU A 1 92 ? 0.731 16.280 9.623 1.00 74.38 92 LEU A O 1
ATOM 705 N N . LYS A 1 93 ? 0.608 17.619 7.823 1.00 73.00 93 LYS A N 1
ATOM 706 C CA . LYS A 1 93 ? 0.634 18.873 8.591 1.00 73.00 93 LYS A CA 1
ATOM 707 C C . LYS A 1 93 ? -0.575 18.988 9.519 1.00 73.00 93 LYS A C 1
ATOM 709 O O . LYS A 1 93 ? -0.447 19.513 10.620 1.00 73.00 93 LYS A O 1
ATOM 714 N N . LEU A 1 94 ? -1.723 18.430 9.119 1.00 71.19 94 LEU A N 1
ATOM 715 C CA . LEU A 1 94 ? -2.926 18.369 9.959 1.00 71.19 94 LEU A CA 1
ATOM 716 C C . LEU A 1 94 ? -2.755 17.460 11.187 1.00 71.19 94 LEU A C 1
ATOM 718 O O . LEU A 1 94 ? -3.471 17.626 12.169 1.00 71.19 94 LEU A O 1
ATOM 722 N N . LEU A 1 95 ? -1.809 16.517 11.146 1.00 67.00 95 LEU A N 1
ATOM 723 C CA . LEU A 1 95 ? -1.515 15.589 12.241 1.00 67.00 95 LEU A CA 1
ATOM 724 C C . LEU A 1 95 ? -0.464 16.137 13.231 1.00 67.00 95 LEU A C 1
ATOM 726 O O . LEU A 1 95 ? -0.218 15.507 14.259 1.00 67.00 95 LEU A O 1
ATOM 730 N N . GLY A 1 96 ? 0.112 17.316 12.958 1.00 61.03 96 GLY A N 1
ATOM 731 C CA . GLY A 1 96 ? 1.137 17.973 13.775 1.00 61.03 96 GLY A CA 1
ATOM 732 C C . GLY A 1 96 ? 2.566 17.618 13.343 1.00 61.03 96 GLY A C 1
ATOM 733 O O . GLY A 1 96 ? 2.944 16.448 13.288 1.00 61.03 96 GLY A O 1
ATOM 734 N N . GLU A 1 97 ? 3.381 18.645 13.074 1.00 55.84 97 GLU A N 1
ATOM 735 C CA . GLU A 1 97 ? 4.685 18.573 12.378 1.00 55.84 97 GLU A CA 1
ATOM 736 C C . GLU A 1 97 ? 5.762 17.697 13.059 1.00 55.84 97 GLU A C 1
ATOM 738 O O . GLU A 1 97 ? 6.735 17.323 12.413 1.00 55.84 97 GLU A O 1
ATOM 743 N N . GLY A 1 98 ? 5.582 17.303 14.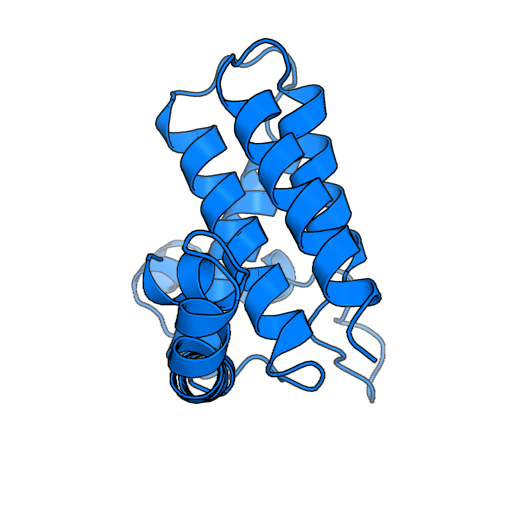327 1.00 55.84 98 GLY A N 1
ATOM 744 C CA . GLY A 1 98 ? 6.519 16.436 15.063 1.00 55.84 98 GLY A CA 1
ATOM 745 C C . GLY A 1 98 ? 6.008 15.029 15.398 1.00 55.84 98 GLY A C 1
ATOM 746 O O . GLY A 1 98 ? 6.796 14.175 15.798 1.00 55.84 98 GLY A O 1
ATOM 747 N N . ALA A 1 99 ? 4.707 14.754 15.245 1.00 59.50 99 ALA A N 1
ATOM 748 C CA . ALA A 1 99 ? 4.101 13.498 15.705 1.00 59.50 99 ALA A CA 1
ATOM 749 C C . ALA A 1 99 ? 4.085 12.403 14.629 1.00 59.50 99 ALA A C 1
ATOM 751 O O . ALA A 1 99 ? 3.994 11.221 14.949 1.00 59.50 99 ALA A O 1
ATOM 752 N N . ALA A 1 100 ? 4.173 12.784 13.356 1.00 60.53 100 ALA A N 1
ATOM 753 C CA . ALA A 1 100 ? 3.960 11.893 12.225 1.00 60.53 100 ALA A CA 1
ATOM 754 C C . ALA A 1 100 ? 5.037 10.813 12.051 1.00 60.53 100 ALA A C 1
ATOM 756 O O . ALA A 1 100 ? 4.703 9.653 11.818 1.00 60.53 100 ALA A O 1
ATOM 757 N N . TYR A 1 101 ? 6.316 11.173 12.195 1.00 61.69 101 TYR A N 1
ATOM 758 C CA . TYR A 1 101 ? 7.425 10.229 12.031 1.00 61.69 101 TYR A CA 1
ATOM 759 C C . TYR A 1 101 ? 7.399 9.147 13.115 1.00 61.69 101 TYR A C 1
ATOM 761 O O . TYR A 1 101 ? 7.291 7.961 12.809 1.00 61.69 101 TYR A O 1
ATOM 769 N N . GLY A 1 102 ? 7.374 9.562 14.387 1.00 60.09 102 GLY A N 1
ATOM 770 C CA . GLY A 1 102 ? 7.255 8.639 15.520 1.00 60.09 102 GLY A CA 1
ATOM 771 C C . GLY A 1 102 ? 5.917 7.898 15.552 1.00 60.09 102 GLY A C 1
ATOM 772 O O . GLY A 1 102 ? 5.816 6.829 16.147 1.00 60.09 102 GLY A O 1
ATOM 773 N N . ALA A 1 103 ? 4.881 8.430 14.893 1.00 61.34 103 ALA A N 1
ATOM 774 C CA . ALA A 1 103 ? 3.619 7.727 14.763 1.00 61.34 103 ALA A CA 1
ATOM 775 C C . ALA A 1 103 ? 3.655 6.580 13.753 1.00 61.34 103 ALA A C 1
ATOM 777 O O . ALA A 1 103 ? 3.002 5.568 14.004 1.00 61.34 103 ALA A O 1
ATOM 778 N N . CYS A 1 104 ? 4.376 6.754 12.645 1.00 61.66 104 CYS A N 1
ATOM 779 C CA . CYS A 1 104 ? 4.505 5.748 11.594 1.00 61.66 104 CYS A 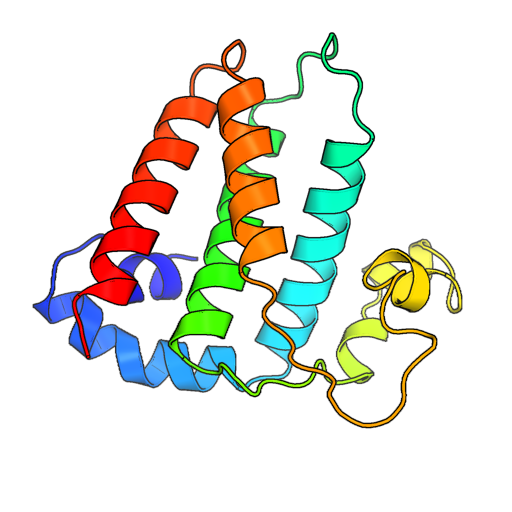CA 1
ATOM 780 C C . CYS A 1 104 ? 5.558 4.687 11.934 1.00 61.66 104 CYS A C 1
ATOM 782 O O . CYS A 1 104 ? 5.378 3.536 11.557 1.00 61.66 104 CYS A O 1
ATOM 784 N N . PHE A 1 105 ? 6.622 5.061 12.657 1.00 63.84 105 PHE A N 1
ATOM 785 C CA . PHE A 1 105 ? 7.764 4.186 12.952 1.00 63.84 105 PHE A CA 1
ATOM 786 C C . PHE A 1 105 ? 8.188 4.280 14.430 1.00 63.84 105 PHE A C 1
ATOM 788 O O . PHE A 1 105 ? 9.253 4.820 14.733 1.00 63.84 105 PHE A O 1
ATOM 795 N N . PRO A 1 106 ? 7.360 3.796 15.375 1.00 54.44 106 PRO A N 1
ATOM 796 C CA . PRO A 1 106 ? 7.634 3.928 16.807 1.00 54.44 106 PRO A CA 1
ATOM 797 C C . PRO A 1 106 ? 8.860 3.130 17.291 1.00 54.44 106 PRO A C 1
ATOM 799 O O . PRO A 1 106 ? 9.510 3.566 18.238 1.00 54.44 106 PRO A O 1
ATOM 802 N N . GLU A 1 107 ? 9.214 2.010 16.649 1.00 51.12 107 GLU A N 1
ATOM 803 C CA . GLU A 1 107 ? 10.311 1.128 17.099 1.00 51.12 107 GLU A CA 1
ATOM 804 C C . GLU A 1 107 ? 11.689 1.457 16.495 1.00 51.12 107 GLU A C 1
ATOM 806 O O . GLU A 1 107 ? 12.719 1.123 17.071 1.00 51.12 107 GLU A O 1
ATOM 811 N N . HIS A 1 108 ? 11.744 2.190 15.379 1.00 49.62 108 HIS A N 1
ATOM 812 C CA . HIS A 1 108 ? 12.995 2.518 14.672 1.00 49.62 108 HIS A CA 1
ATOM 813 C C . HIS A 1 108 ? 13.730 3.757 15.224 1.00 49.62 108 HIS A C 1
ATOM 815 O O . HIS A 1 108 ? 14.713 4.216 14.646 1.00 49.62 108 HIS A O 1
ATOM 821 N N . ALA A 1 109 ? 13.264 4.335 16.334 1.00 44.31 109 ALA A N 1
ATOM 822 C CA . ALA A 1 109 ? 13.810 5.577 16.880 1.00 44.31 109 ALA A CA 1
ATOM 823 C C . ALA A 1 109 ? 15.094 5.404 17.724 1.00 44.31 109 ALA A C 1
ATOM 825 O O . ALA A 1 109 ? 15.642 6.413 18.165 1.00 44.31 109 ALA A O 1
ATOM 826 N N . GLN A 1 110 ? 15.565 4.174 17.991 1.00 39.97 110 GLN A N 1
ATOM 827 C CA . GLN A 1 110 ? 16.633 3.938 18.985 1.00 39.97 110 GLN A CA 1
ATOM 828 C C . GLN A 1 110 ? 17.868 3.151 18.518 1.00 39.97 110 GLN A C 1
ATOM 830 O O . GLN A 1 110 ? 18.839 3.097 19.270 1.00 39.97 110 GLN A O 1
ATOM 835 N N . SER A 1 111 ? 17.911 2.608 17.302 1.00 37.94 111 SER A N 1
ATOM 836 C CA . SER A 1 111 ? 19.130 1.979 16.774 1.00 37.94 111 SER A CA 1
ATOM 837 C C . SER A 1 111 ? 19.505 2.579 15.428 1.00 37.94 111 SER A C 1
ATOM 839 O O . SER A 1 111 ? 18.868 2.324 14.407 1.00 37.94 111 SER A O 1
ATOM 841 N N . SER A 1 112 ? 20.555 3.396 15.458 1.00 46.00 112 SER A N 1
ATOM 842 C CA . SER A 1 112 ? 21.325 3.784 14.285 1.00 46.00 112 SER A CA 1
ATOM 843 C C . SER A 1 112 ? 21.735 2.548 13.470 1.00 46.00 112 SER A C 1
ATOM 845 O O . SER A 1 112 ? 22.139 1.541 14.043 1.00 46.00 112 SER A O 1
ATOM 847 N N . GLU A 1 113 ? 21.690 2.710 12.145 1.00 39.56 113 GLU A N 1
ATOM 848 C CA . GLU A 1 113 ? 22.442 1.978 11.105 1.00 39.56 113 GLU A CA 1
ATOM 849 C C . GLU A 1 113 ? 21.761 0.899 10.246 1.00 39.56 113 GLU A C 1
ATOM 851 O O . GLU A 1 113 ? 22.372 0.528 9.252 1.00 39.56 113 GLU A O 1
ATOM 856 N N . ASP A 1 114 ? 20.493 0.519 10.439 1.00 42.16 114 ASP A N 1
ATOM 857 C CA . ASP A 1 114 ? 19.809 -0.300 9.413 1.00 42.16 114 ASP A CA 1
ATOM 858 C C . ASP A 1 114 ? 18.300 -0.022 9.339 1.00 42.16 114 ASP A C 1
ATOM 860 O O . ASP A 1 114 ? 17.463 -0.704 9.923 1.00 42.16 114 ASP A O 1
ATOM 864 N N . SER A 1 115 ? 17.930 1.050 8.633 1.00 40.28 115 SER A N 1
ATOM 865 C CA . SER A 1 115 ? 16.528 1.352 8.325 1.00 40.28 115 SER A CA 1
ATOM 866 C C . SER A 1 115 ? 16.077 0.479 7.151 1.00 40.28 115 SER A C 1
ATOM 868 O O . SER A 1 115 ? 16.022 0.936 6.008 1.00 40.28 115 SER A O 1
ATOM 870 N N . MET A 1 116 ? 15.783 -0.795 7.415 1.00 45.38 116 MET A N 1
ATOM 871 C CA . MET A 1 116 ? 15.247 -1.706 6.403 1.00 45.38 116 MET A CA 1
ATOM 872 C C . MET A 1 116 ? 13.734 -1.485 6.275 1.00 45.38 116 MET A C 1
ATOM 874 O O . MET A 1 116 ? 12.912 -2.126 6.927 1.00 45.38 116 MET A O 1
ATOM 878 N N . VAL A 1 117 ? 13.351 -0.516 5.439 1.00 49.75 117 VAL A N 1
ATOM 879 C CA . VAL A 1 117 ? 11.948 -0.219 5.132 1.00 49.75 117 VAL A CA 1
ATOM 880 C C . VAL A 1 117 ? 11.433 -1.235 4.121 1.00 49.75 117 VAL A C 1
ATOM 882 O O . VAL A 1 117 ? 11.375 -0.992 2.920 1.00 49.75 117 VAL A O 1
ATOM 885 N N . THR A 1 118 ? 11.021 -2.385 4.623 1.00 54.75 118 THR A N 1
ATOM 886 C CA . THR A 1 118 ? 9.731 -2.997 4.292 1.00 54.75 118 THR A CA 1
ATOM 887 C C . THR A 1 118 ? 9.567 -4.174 5.217 1.00 54.75 118 THR A C 1
ATOM 889 O O . THR A 1 118 ? 9.902 -5.307 4.891 1.00 54.75 118 THR A O 1
ATOM 892 N N . ASP A 1 119 ? 9.096 -3.863 6.416 1.00 65.44 119 ASP A N 1
ATOM 893 C CA . ASP A 1 119 ? 8.846 -4.886 7.403 1.00 65.44 119 ASP A CA 1
ATOM 894 C C . ASP A 1 119 ? 7.717 -5.789 6.894 1.00 65.44 119 ASP A C 1
ATOM 896 O O . ASP A 1 119 ? 6.547 -5.393 6.818 1.00 65.44 119 ASP A O 1
ATOM 900 N N . ILE A 1 120 ? 8.092 -6.989 6.455 1.00 70.69 120 ILE A N 1
ATOM 901 C CA . ILE A 1 120 ? 7.154 -8.031 6.051 1.00 70.69 120 ILE A CA 1
ATOM 902 C C . ILE A 1 120 ? 6.205 -8.338 7.224 1.00 70.69 120 ILE A C 1
ATOM 904 O O . ILE A 1 120 ? 5.049 -8.693 6.981 1.00 70.69 120 ILE A O 1
ATOM 908 N N . ASP A 1 121 ? 6.626 -8.104 8.472 1.00 77.88 121 ASP A N 1
ATOM 909 C CA . ASP A 1 121 ? 5.780 -8.262 9.653 1.00 77.88 121 ASP A CA 1
ATOM 910 C C . ASP A 1 121 ? 4.627 -7.253 9.655 1.00 77.88 121 ASP A C 1
ATOM 912 O O . ASP A 1 121 ? 3.492 -7.624 9.959 1.00 77.88 121 ASP A O 1
ATOM 916 N N . GLN A 1 122 ? 4.846 -6.015 9.193 1.00 80.12 122 GLN A N 1
ATOM 917 C CA . GLN A 1 122 ? 3.765 -5.036 9.019 1.00 80.12 122 GLN A CA 1
ATOM 918 C C . GLN A 1 122 ? 2.754 -5.506 7.963 1.00 80.12 122 GLN A C 1
ATOM 920 O O . GLN A 1 122 ? 1.546 -5.306 8.116 1.00 80.12 122 GLN A O 1
ATOM 925 N N . LEU A 1 123 ? 3.222 -6.148 6.887 1.00 82.06 123 LEU A N 1
ATOM 926 C CA . LEU A 1 123 ? 2.350 -6.717 5.860 1.00 82.06 123 LEU A CA 1
ATOM 927 C C . LEU A 1 123 ? 1.528 -7.891 6.407 1.00 82.06 123 LEU A C 1
ATOM 929 O O . LEU A 1 123 ? 0.314 -7.924 6.197 1.00 82.06 123 LEU A O 1
ATOM 933 N N . TYR A 1 124 ? 2.147 -8.804 7.159 1.00 83.06 124 TYR A N 1
ATOM 934 C CA . TYR A 1 124 ? 1.418 -9.871 7.847 1.00 83.06 124 TYR A CA 1
ATOM 935 C C . TYR A 1 124 ? 0.430 -9.321 8.880 1.00 83.06 124 TYR A C 1
ATOM 937 O O . TYR A 1 124 ? -0.691 -9.817 8.952 1.00 83.06 124 TYR A O 1
ATOM 945 N N . GLY A 1 125 ? 0.784 -8.259 9.607 1.00 84.31 125 GLY A N 1
ATOM 946 C CA . GLY A 1 125 ? -0.121 -7.558 10.517 1.00 84.31 125 GLY A CA 1
ATOM 947 C C . GLY A 1 125 ? -1.347 -6.994 9.795 1.00 84.31 125 GLY A C 1
ATOM 948 O O . GLY A 1 125 ? -2.477 -7.190 10.235 1.00 84.31 125 GLY A O 1
ATOM 949 N N . MET A 1 126 ? -1.164 -6.371 8.627 1.00 84.38 126 MET A N 1
ATOM 950 C CA . MET A 1 126 ? -2.287 -5.896 7.808 1.00 84.38 126 MET A CA 1
ATOM 951 C C . MET A 1 126 ? -3.171 -7.041 7.290 1.00 84.38 126 MET A C 1
ATOM 953 O O . MET A 1 126 ? -4.396 -6.900 7.252 1.00 84.38 126 MET A O 1
ATOM 957 N N . VAL A 1 127 ? -2.580 -8.182 6.92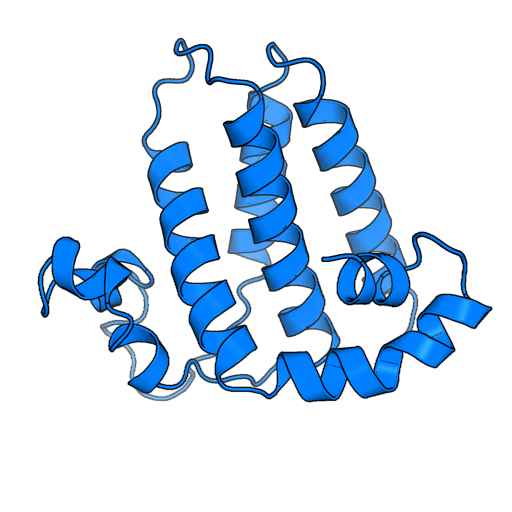2 1.00 84.44 127 VAL A N 1
ATOM 958 C CA . VAL A 1 127 ? -3.333 -9.390 6.546 1.00 84.44 127 VAL A CA 1
ATOM 959 C C . VAL A 1 127 ? -4.113 -9.945 7.744 1.00 84.44 127 VAL A C 1
ATOM 961 O O . VAL A 1 127 ? -5.298 -10.240 7.592 1.00 84.44 127 VAL A O 1
ATOM 964 N N . ASP A 1 128 ? -3.512 -10.017 8.935 1.00 84.94 128 ASP A N 1
ATOM 965 C CA . ASP A 1 128 ? -4.185 -10.437 10.175 1.00 84.94 128 ASP A CA 1
ATOM 966 C C . ASP A 1 128 ? -5.374 -9.524 10.507 1.00 84.94 128 ASP A C 1
ATOM 968 O O . ASP A 1 128 ? -6.474 -10.002 10.786 1.00 84.94 128 ASP A O 1
ATOM 972 N N . LEU A 1 129 ? -5.208 -8.203 10.387 1.00 83.25 129 LEU A N 1
ATOM 973 C CA . LEU A 1 129 ? -6.296 -7.240 10.589 1.00 83.25 129 LEU A CA 1
ATOM 974 C C . LEU A 1 129 ? -7.464 -7.479 9.619 1.00 83.25 129 LEU A C 1
ATOM 976 O O . LEU A 1 129 ? -8.627 -7.437 10.031 1.00 83.25 129 LEU A O 1
ATOM 980 N N . LEU A 1 130 ? -7.178 -7.783 8.347 1.00 81.62 130 LEU A N 1
ATOM 981 C CA . LEU A 1 130 ? -8.207 -8.149 7.366 1.00 81.62 130 LEU A CA 1
ATOM 982 C C . LEU A 1 130 ? -8.893 -9.482 7.715 1.00 81.62 130 LEU A C 1
ATOM 984 O O . LEU A 1 130 ? -10.110 -9.600 7.561 1.00 81.62 130 LEU A O 1
ATOM 988 N N . GLN A 1 131 ? -8.144 -10.470 8.211 1.00 80.81 131 GLN A N 1
ATOM 989 C CA . GLN A 1 131 ? -8.672 -11.784 8.598 1.00 80.81 131 GLN A CA 1
ATOM 990 C C . GLN A 1 131 ? -9.549 -11.713 9.858 1.00 80.81 131 GLN A C 1
ATOM 992 O O . GLN A 1 131 ? -10.642 -12.288 9.895 1.00 80.81 131 GLN A O 1
ATOM 997 N N . ARG A 1 132 ? -9.117 -10.964 10.877 1.00 75.44 132 ARG A N 1
ATOM 998 C CA . ARG A 1 132 ? -9.851 -10.753 12.138 1.00 75.44 132 ARG A CA 1
ATOM 999 C C . ARG A 1 132 ? -11.118 -9.935 11.946 1.00 75.44 132 ARG A C 1
ATOM 1001 O O . ARG A 1 132 ? -12.105 -10.158 12.646 1.00 75.44 132 ARG A O 1
ATOM 1008 N N . GLY A 1 133 ? -11.135 -9.071 10.936 1.00 66.00 133 GLY A N 1
ATOM 1009 C CA . GLY A 1 133 ? -12.325 -8.387 10.444 1.00 66.00 133 GLY A CA 1
ATOM 1010 C C . GLY A 1 133 ? -13.339 -9.302 9.745 1.00 66.00 133 GLY A C 1
ATOM 1011 O O . GLY A 1 133 ? -14.133 -8.806 8.959 1.00 66.00 133 GLY A O 1
ATOM 1012 N N . GLY A 1 134 ? -13.349 -10.620 9.980 1.00 57.34 134 GLY A N 1
ATOM 1013 C CA . GLY A 1 134 ? -14.186 -11.609 9.283 1.00 57.34 134 GLY A CA 1
ATOM 1014 C C . GLY A 1 134 ? -15.707 -11.381 9.327 1.00 57.34 134 GLY A C 1
ATOM 1015 O O . GLY A 1 134 ? -16.433 -12.019 8.570 1.00 57.34 134 GLY A O 1
ATOM 1016 N N . ARG A 1 135 ? -16.210 -10.441 10.143 1.00 61.81 135 ARG A N 1
ATOM 1017 C CA . ARG A 1 135 ? -17.604 -9.951 10.061 1.00 61.81 135 ARG A CA 1
ATOM 1018 C C . ARG A 1 135 ? -17.842 -8.978 8.900 1.00 61.81 135 ARG A C 1
ATOM 1020 O O . ARG A 1 135 ? -18.984 -8.729 8.544 1.00 61.81 135 ARG A O 1
ATOM 1027 N N . TRP A 1 136 ? -16.786 -8.447 8.296 1.00 71.00 136 TRP A N 1
ATOM 1028 C CA . TRP A 1 136 ? -16.823 -7.382 7.295 1.00 71.00 136 TRP A CA 1
ATOM 1029 C C . TRP A 1 136 ? -16.818 -7.911 5.855 1.00 71.00 136 TRP A C 1
ATOM 1031 O O . TRP A 1 136 ? -16.377 -7.190 4.967 1.00 71.00 136 TRP A O 1
ATOM 1041 N N . GLY A 1 137 ? -17.262 -9.156 5.620 1.00 68.00 137 GLY A N 1
ATOM 1042 C CA . GLY A 1 137 ? -17.531 -9.785 4.312 1.00 68.00 137 GLY A CA 1
ATOM 1043 C C . GLY A 1 137 ? -16.401 -9.733 3.268 1.00 68.00 137 GLY A C 1
ATOM 1044 O O . GLY A 1 137 ? -15.792 -10.748 2.947 1.00 68.00 137 GLY A O 1
ATOM 1045 N N . ILE A 1 138 ? -16.111 -8.545 2.736 1.00 79.00 138 ILE A N 1
ATOM 1046 C CA . ILE A 1 138 ? -15.077 -8.265 1.735 1.00 79.00 138 ILE A CA 1
ATOM 1047 C C . ILE A 1 138 ? -13.641 -8.386 2.273 1.00 79.00 138 ILE A C 1
ATOM 1049 O O . ILE A 1 138 ? -12.723 -8.664 1.504 1.00 79.00 138 ILE A O 1
ATOM 1053 N N . SER A 1 139 ? -13.425 -8.233 3.583 1.00 78.94 139 SER A N 1
ATOM 1054 C CA . SER A 1 139 ? -12.076 -8.295 4.175 1.00 78.94 139 SER A CA 1
ATOM 1055 C C . SER A 1 139 ? -11.396 -9.650 3.982 1.00 78.94 139 SER A C 1
ATOM 1057 O O . SER A 1 139 ? -10.196 -9.698 3.727 1.00 78.94 139 SER A O 1
ATOM 1059 N N . GLN A 1 140 ? -12.157 -10.749 4.029 1.00 80.88 140 GLN A N 1
ATOM 1060 C CA . GLN A 1 140 ? -11.615 -12.093 3.804 1.00 80.88 140 GLN A CA 1
ATOM 1061 C C . GLN A 1 140 ? -11.153 -12.287 2.358 1.00 80.88 140 GLN A C 1
ATOM 1063 O O . GLN A 1 140 ? -10.111 -12.895 2.123 1.00 80.88 140 GLN A O 1
ATOM 1068 N N . ALA A 1 141 ? -11.891 -11.729 1.393 1.00 82.69 141 ALA A N 1
ATOM 1069 C CA . ALA A 1 141 ? -11.488 -11.762 -0.008 1.00 82.69 141 ALA A CA 1
ATOM 1070 C C . ALA A 1 141 ? -10.173 -10.992 -0.215 1.00 82.69 141 ALA A C 1
ATOM 1072 O O . ALA A 1 141 ? -9.261 -11.497 -0.865 1.00 82.69 141 ALA A O 1
ATOM 1073 N N . PHE A 1 142 ? -10.039 -9.812 0.399 1.00 83.56 142 PHE A N 1
ATOM 1074 C CA . PHE A 1 142 ? -8.801 -9.032 0.354 1.00 83.56 142 PHE A CA 1
ATOM 1075 C C . PHE A 1 142 ? -7.619 -9.742 1.018 1.00 83.56 142 PHE A C 1
ATOM 1077 O O . PHE A 1 142 ? -6.531 -9.765 0.444 1.00 83.56 142 PHE A O 1
ATOM 1084 N N . ALA A 1 143 ? -7.828 -10.363 2.182 1.00 83.00 143 ALA A N 1
ATOM 1085 C CA . ALA A 1 143 ? -6.803 -11.171 2.834 1.00 83.00 143 ALA A CA 1
ATOM 1086 C C . ALA A 1 143 ? -6.349 -12.334 1.940 1.00 83.00 143 ALA A C 1
ATOM 1088 O O . ALA A 1 143 ? -5.151 -12.533 1.772 1.00 83.00 143 ALA A O 1
ATOM 1089 N N . GLY A 1 144 ? -7.290 -13.054 1.319 1.00 82.50 144 GLY A N 1
ATOM 1090 C CA . GLY A 1 144 ? -6.982 -14.166 0.418 1.00 82.50 144 GLY A CA 1
ATOM 1091 C C . GLY A 1 144 ? -6.111 -13.751 -0.769 1.00 82.50 144 GLY A C 1
ATOM 1092 O O . GLY A 1 144 ? -5.113 -14.412 -1.045 1.00 82.50 144 GLY A O 1
ATOM 1093 N N . VAL A 1 145 ? -6.438 -12.626 -1.417 1.00 86.00 145 VAL A N 1
ATOM 1094 C CA . VAL A 1 145 ? -5.647 -12.077 -2.535 1.00 86.00 145 VAL A CA 1
ATOM 1095 C C . VAL A 1 145 ? -4.228 -11.705 -2.093 1.00 86.00 145 VAL A C 1
ATOM 1097 O O . VAL A 1 145 ? -3.263 -12.009 -2.793 1.00 86.00 145 VAL A O 1
ATOM 1100 N N . LEU A 1 146 ? -4.080 -11.072 -0.926 1.00 83.00 146 LEU A N 1
ATOM 1101 C CA . LEU A 1 146 ? -2.763 -10.708 -0.393 1.00 83.00 146 LEU A CA 1
ATOM 1102 C C . LEU A 1 146 ? -1.938 -11.942 -0.023 1.00 83.00 146 LEU A C 1
ATOM 1104 O O . LEU A 1 146 ? -0.748 -11.984 -0.318 1.00 83.00 146 LEU A O 1
ATOM 1108 N N . SER A 1 147 ? -2.558 -12.959 0.579 1.00 84.69 147 SER A N 1
ATOM 1109 C CA . SER A 1 147 ? -1.886 -14.217 0.905 1.00 84.69 147 SER A CA 1
ATOM 1110 C C . SER A 1 147 ? -1.418 -14.957 -0.348 1.00 84.69 147 SER A C 1
ATOM 1112 O O . SER A 1 147 ? -0.281 -15.413 -0.377 1.00 84.69 147 SER A O 1
ATOM 1114 N N . SER A 1 148 ? -2.232 -15.033 -1.409 1.00 85.56 148 SER A N 1
ATOM 1115 C CA . SER A 1 148 ? -1.783 -15.645 -2.669 1.00 85.56 148 SER A CA 1
ATOM 1116 C C . SER A 1 148 ? -0.632 -14.866 -3.305 1.00 85.56 148 SER A C 1
ATOM 1118 O O . SER A 1 148 ? 0.348 -15.459 -3.744 1.00 85.56 148 SER A O 1
ATOM 1120 N N . ALA A 1 149 ? -0.717 -13.534 -3.294 1.00 82.00 149 ALA A N 1
ATOM 1121 C CA . ALA A 1 149 ? 0.319 -12.665 -3.837 1.00 82.00 149 ALA A CA 1
ATOM 1122 C C . ALA A 1 149 ? 1.653 -12.769 -3.072 1.00 82.00 149 ALA A C 1
ATOM 1124 O O . ALA A 1 149 ? 2.726 -12.745 -3.675 1.00 82.00 149 ALA A O 1
ATOM 1125 N N . LEU A 1 150 ? 1.590 -12.917 -1.746 1.00 80.12 150 LEU A N 1
ATOM 1126 C CA . LEU A 1 150 ? 2.750 -13.151 -0.884 1.00 80.12 150 LEU A CA 1
ATOM 1127 C C . LEU A 1 150 ? 3.471 -14.462 -1.221 1.00 80.12 150 LEU A C 1
ATOM 1129 O O . LEU A 1 150 ? 4.701 -14.492 -1.274 1.00 80.12 150 LEU A O 1
ATOM 1133 N N . GLU A 1 151 ? 2.721 -15.535 -1.463 1.00 79.00 151 GLU A N 1
ATOM 1134 C CA . GLU A 1 151 ? 3.295 -16.845 -1.783 1.00 79.00 151 GLU A CA 1
ATOM 1135 C C . GLU A 1 151 ? 3.879 -16.890 -3.204 1.00 79.00 151 GLU A C 1
ATOM 1137 O O . GLU A 1 151 ? 4.967 -17.433 -3.406 1.00 79.00 151 GLU A O 1
ATOM 1142 N N . GLU A 1 152 ? 3.240 -16.237 -4.180 1.00 72.25 152 GLU A N 1
ATOM 1143 C CA . GLU A 1 152 ? 3.802 -16.089 -5.531 1.00 72.25 152 GLU A CA 1
ATOM 1144 C C . GLU A 1 152 ? 5.086 -15.243 -5.546 1.00 72.25 152 GLU A C 1
ATOM 1146 O O . GLU A 1 152 ? 6.018 -15.545 -6.293 1.00 72.25 152 GLU A O 1
ATOM 1151 N N . GLY A 1 153 ? 5.180 -14.228 -4.680 1.00 58.53 153 GLY A N 1
ATOM 1152 C CA . GLY A 1 153 ? 6.388 -13.419 -4.511 1.00 58.53 153 GLY A CA 1
ATOM 1153 C C . GLY A 1 153 ? 7.597 -14.199 -3.974 1.00 58.53 153 GLY A C 1
ATOM 1154 O O . GLY A 1 153 ? 8.728 -13.875 -4.332 1.00 58.53 153 GLY A O 1
ATOM 1155 N N . LYS A 1 154 ? 7.380 -15.249 -3.165 1.00 53.56 154 LYS A N 1
ATOM 1156 C CA . LYS A 1 154 ? 8.450 -16.118 -2.628 1.00 53.56 154 LYS A CA 1
ATOM 1157 C C . LYS A 1 154 ? 8.959 -17.155 -3.635 1.00 53.56 154 LYS A C 1
ATOM 1159 O O . LYS A 1 154 ? 10.113 -17.560 -3.551 1.00 53.56 154 LYS A O 1
ATOM 1164 N N . GLY A 1 155 ? 8.123 -17.590 -4.579 1.00 43.97 155 GLY A N 1
ATOM 1165 C CA . GLY A 1 155 ? 8.452 -18.649 -5.547 1.00 43.97 155 GLY A CA 1
ATOM 1166 C C . GLY A 1 155 ? 9.240 -18.199 -6.786 1.00 43.97 155 GLY A C 1
ATOM 1167 O O . GLY A 1 155 ? 9.439 -19.002 -7.695 1.00 43.97 155 GLY A O 1
ATOM 1168 N N . GLY A 1 156 ? 9.634 -16.924 -6.862 1.00 40.97 156 GLY A N 1
ATOM 1169 C CA . GLY A 1 156 ? 10.233 -16.301 -8.050 1.00 40.97 156 GLY A CA 1
ATOM 1170 C C . GLY A 1 156 ? 11.738 -16.017 -7.990 1.00 40.97 156 GLY A C 1
ATOM 1171 O O . GLY A 1 156 ? 12.200 -15.225 -8.813 1.00 40.97 156 GLY A O 1
ATOM 1172 N N . ILE A 1 157 ? 12.474 -16.601 -7.035 1.00 34.12 157 ILE A N 1
ATOM 1173 C CA . ILE A 1 157 ? 13.942 -16.477 -6.915 1.00 34.12 157 ILE A CA 1
ATOM 1174 C C . ILE A 1 157 ? 14.633 -17.606 -7.681 1.00 34.12 157 ILE A C 1
ATOM 1176 O O . ILE A 1 157 ? 14.278 -18.781 -7.436 1.00 34.12 157 ILE A O 1
#